Protein AF-A0A3B0Y1M4-F1 (afdb_monomer_lite)

pLDDT: mean 87.13, std 10.09, range [53.09, 96.5]

Sequence (55 aa):
KEEHGVTHMAAICAICKSQFTKVLPYYGFTMDQIVSVHQLVSDAIILEGQVDPED

Radius of gyration: 14.76 Å; chains: 1; bounding box: 37×29×31 Å

Foldseek 3Di:
DPPPPQQAAEDQDPVVLVVCLVVCVVVVDHSVRYYYPVVVCVVPDDDVPDDDPVD

Organism: NCBI:txid652676

Structure (mmCIF, N/CA/C/O backbone):
data_AF-A0A3B0Y1M4-F1
#
_entry.id   AF-A0A3B0Y1M4-F1
#
loop_
_atom_site.group_PDB
_atom_site.id
_atom_site.type_symbol
_atom_site.label_atom_id
_atom_site.label_alt_i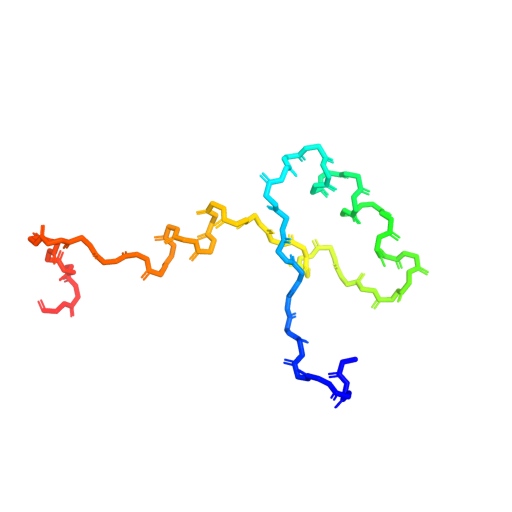d
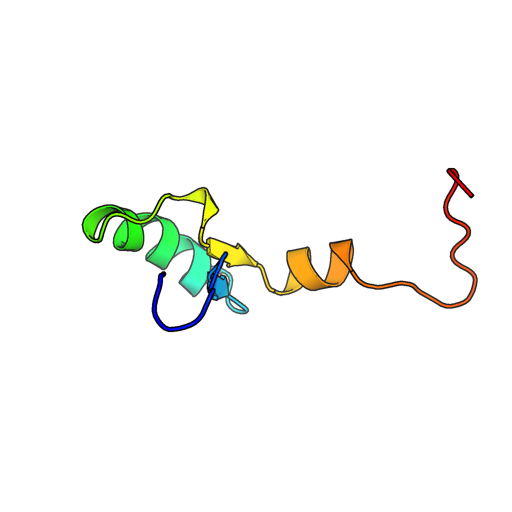_atom_site.label_comp_id
_atom_site.label_asym_id
_atom_site.label_entity_id
_atom_site.label_seq_id
_atom_site.pdbx_PDB_ins_code
_atom_site.Cartn_x
_atom_site.Cartn_y
_atom_site.Cartn_z
_atom_site.occupancy
_atom_site.B_iso_or_equiv
_atom_site.auth_seq_id
_atom_site.auth_comp_id
_atom_site.auth_asym_id
_atom_site.auth_atom_id
_atom_site.pdbx_PDB_model_num
ATOM 1 N N . LYS A 1 1 ? -16.600 -3.768 -0.533 1.00 53.09 1 LYS A N 1
ATOM 2 C CA . LYS A 1 1 ? -15.822 -4.760 -1.322 1.00 53.09 1 LYS A CA 1
ATOM 3 C C . LYS A 1 1 ? -16.584 -5.192 -2.576 1.00 53.09 1 LYS A C 1
ATOM 5 O O . LYS A 1 1 ? -15.971 -5.321 -3.626 1.00 53.09 1 LYS A O 1
ATOM 10 N N . GLU A 1 2 ? -17.903 -5.362 -2.475 1.00 59.00 2 GLU A N 1
ATOM 11 C CA . GLU A 1 2 ? -18.725 -5.972 -3.526 1.00 59.00 2 GLU A CA 1
ATOM 12 C C . GLU A 1 2 ? -18.983 -5.079 -4.751 1.00 59.00 2 GLU A C 1
ATOM 14 O O . GLU A 1 2 ? -19.0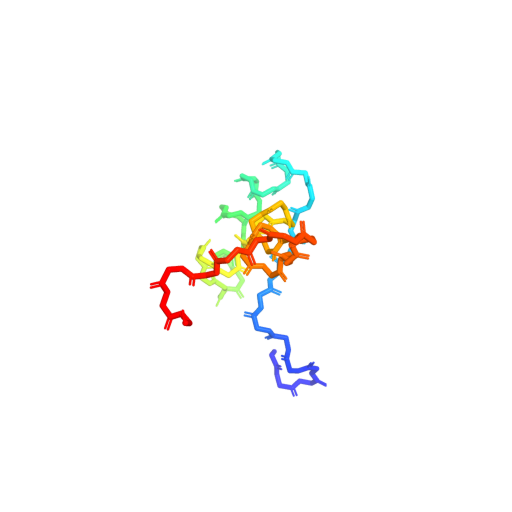81 -5.612 -5.846 1.00 59.00 2 GLU A O 1
ATOM 19 N N . GLU A 1 3 ? -18.985 -3.746 -4.628 1.00 63.62 3 GLU A N 1
ATOM 20 C CA . GLU A 1 3 ? -19.285 -2.880 -5.788 1.00 63.62 3 GLU A CA 1
ATOM 21 C C . GLU A 1 3 ? -18.131 -2.740 -6.801 1.00 63.62 3 GLU A C 1
ATOM 23 O O . GLU A 1 3 ? -18.372 -2.413 -7.961 1.00 63.62 3 GLU A O 1
ATOM 28 N N . HIS A 1 4 ? -16.879 -3.010 -6.400 1.00 77.38 4 HIS A N 1
ATOM 29 C CA . HIS A 1 4 ? -15.695 -2.727 -7.234 1.00 77.38 4 HIS A CA 1
ATOM 30 C C . HIS A 1 4 ? -14.583 -3.794 -7.198 1.00 77.38 4 HIS A C 1
ATOM 32 O O . HIS A 1 4 ? -13.527 -3.582 -7.786 1.00 77.38 4 HIS A O 1
ATOM 38 N N . GLY A 1 5 ? -14.757 -4.922 -6.496 1.00 84.06 5 GLY A N 1
ATOM 39 C CA . GLY A 1 5 ? -13.766 -6.015 -6.490 1.00 84.06 5 GLY A CA 1
ATOM 40 C C . GLY A 1 5 ? -12.418 -5.689 -5.823 1.00 84.06 5 GLY A C 1
ATOM 41 O O . GLY A 1 5 ? -11.438 -6.399 -6.030 1.00 84.06 5 GLY A O 1
ATOM 42 N N . VAL A 1 6 ? -12.344 -4.629 -5.011 1.00 86.56 6 VAL A N 1
ATOM 43 C CA . VAL A 1 6 ? -11.096 -4.187 -4.361 1.00 86.56 6 VAL A CA 1
ATOM 44 C C . VAL A 1 6 ? -10.628 -5.205 -3.312 1.00 86.56 6 VAL A C 1
ATOM 46 O O . VAL A 1 6 ? -11.388 -5.577 -2.414 1.00 86.56 6 VAL A O 1
ATOM 49 N N . THR A 1 7 ? -9.365 -5.638 -3.393 1.00 87.56 7 THR A N 1
ATOM 50 C CA . THR A 1 7 ? -8.770 -6.621 -2.467 1.00 87.56 7 THR A CA 1
ATOM 51 C C . THR A 1 7 ? -7.924 -5.979 -1.368 1.00 87.56 7 THR A C 1
ATOM 53 O O . THR A 1 7 ? -8.039 -6.397 -0.217 1.00 87.56 7 THR A O 1
ATOM 56 N N . HIS A 1 8 ? -7.143 -4.948 -1.710 1.00 90.25 8 HIS A N 1
ATOM 57 C CA . HIS A 1 8 ? -6.224 -4.233 -0.820 1.00 90.25 8 HIS A CA 1
ATOM 58 C C . HIS A 1 8 ? -6.237 -2.725 -1.121 1.00 90.25 8 HIS A C 1
ATOM 60 O O . HIS A 1 8 ? -6.496 -2.305 -2.248 1.00 90.25 8 HIS A O 1
ATOM 66 N N . MET A 1 9 ? -5.915 -1.909 -0.120 1.00 91.50 9 MET A N 1
ATOM 67 C CA . MET A 1 9 ? -5.636 -0.481 -0.256 1.00 91.50 9 MET A CA 1
ATOM 68 C C . MET A 1 9 ? -4.125 -0.271 -0.385 1.00 91.50 9 MET A C 1
ATOM 70 O O . MET A 1 9 ? -3.367 -0.632 0.512 1.00 91.50 9 MET A O 1
ATOM 74 N N . ALA A 1 10 ? -3.676 0.343 -1.476 1.00 94.50 10 ALA A N 1
ATOM 75 C CA . ALA A 1 10 ? -2.265 0.654 -1.676 1.00 94.50 10 ALA A CA 1
ATOM 76 C C . ALA A 1 10 ? -1.924 2.060 -1.155 1.00 94.50 10 ALA A C 1
ATOM 78 O O . ALA A 1 10 ? -2.585 3.040 -1.497 1.00 94.50 10 ALA A O 1
ATOM 79 N N . ALA A 1 11 ? -0.866 2.169 -0.354 1.00 96.12 11 ALA A N 1
ATOM 80 C CA . ALA A 1 11 ? -0.347 3.427 0.169 1.00 96.12 11 ALA A CA 1
ATOM 81 C C . ALA A 1 11 ? 1.075 3.688 -0.352 1.00 96.12 11 ALA A C 1
ATOM 83 O O . ALA A 1 11 ? 1.975 2.871 -0.167 1.00 96.12 11 ALA A O 1
ATOM 84 N N . ILE A 1 12 ? 1.297 4.848 -0.979 1.00 96.25 12 ILE A N 1
ATOM 85 C CA . ILE A 1 12 ? 2.627 5.273 -1.460 1.00 96.25 12 ILE A CA 1
ATOM 86 C C . ILE A 1 12 ? 3.450 5.996 -0.382 1.00 96.25 12 ILE A C 1
ATOM 88 O O . ILE A 1 12 ? 4.674 6.043 -0.445 1.00 96.25 12 ILE A O 1
ATOM 92 N N . CYS A 1 13 ? 2.782 6.540 0.636 1.00 96.50 13 CYS A N 1
ATOM 93 C CA . CYS A 1 13 ? 3.409 7.256 1.740 1.00 96.50 13 CYS A CA 1
ATOM 94 C C . CYS A 1 13 ? 3.505 6.365 2.984 1.00 96.50 13 CYS A C 1
ATOM 96 O O . CYS A 1 13 ? 2.496 5.850 3.474 1.00 96.50 13 CYS A O 1
ATOM 98 N N . ALA A 1 14 ? 4.714 6.241 3.539 1.00 93.31 14 ALA A N 1
ATOM 99 C CA . ALA A 1 14 ? 4.976 5.428 4.727 1.00 93.31 14 ALA A CA 1
ATOM 100 C C . ALA A 1 14 ? 4.200 5.910 5.966 1.00 93.31 14 ALA A C 1
ATOM 102 O O . ALA A 1 14 ? 3.670 5.096 6.721 1.00 93.31 14 ALA A O 1
ATOM 103 N N . ILE A 1 15 ? 4.076 7.230 6.153 1.00 95.12 15 ILE A N 1
ATOM 104 C CA . ILE A 1 15 ? 3.295 7.808 7.256 1.00 95.12 15 ILE A CA 1
ATOM 105 C C . ILE A 1 15 ? 1.813 7.480 7.071 1.00 95.12 15 ILE A C 1
ATOM 107 O O . ILE A 1 15 ? 1.168 7.029 8.015 1.00 95.12 15 ILE A O 1
ATOM 111 N N . CYS A 1 16 ? 1.279 7.644 5.855 1.00 94.44 16 CYS A N 1
ATOM 112 C CA . CYS A 1 16 ? -0.112 7.307 5.558 1.00 94.44 16 CYS A CA 1
ATOM 113 C C . CYS A 1 16 ? -0.395 5.838 5.869 1.00 94.44 16 CYS A C 1
ATOM 115 O O . CYS A 1 16 ? -1.376 5.563 6.552 1.00 94.44 16 CYS A O 1
ATOM 117 N N . LYS A 1 17 ? 0.489 4.915 5.461 1.00 93.44 17 LYS A N 1
ATOM 118 C CA . LYS A 1 17 ? 0.359 3.494 5.807 1.00 93.44 17 LYS A CA 1
ATOM 119 C C . LYS A 1 17 ? 0.229 3.318 7.322 1.00 93.44 17 LYS A C 1
ATOM 121 O O . LYS A 1 17 ? -0.785 2.813 7.781 1.00 93.44 17 LYS A O 1
ATOM 126 N N . SER A 1 18 ? 1.189 3.818 8.099 1.00 92.62 18 SER A N 1
ATOM 127 C CA . SER A 1 18 ? 1.197 3.674 9.563 1.00 92.62 18 SER A CA 1
ATOM 128 C C . SER A 1 18 ? -0.038 4.267 10.251 1.00 92.62 18 SER A C 1
ATOM 130 O O . SER A 1 18 ? -0.544 3.687 11.214 1.00 92.62 18 SER A O 1
ATOM 132 N N . GLN A 1 19 ? -0.540 5.404 9.761 1.00 92.94 19 GLN A N 1
ATOM 133 C CA . GLN A 1 19 ? -1.748 6.030 10.298 1.00 92.94 19 GLN A CA 1
ATOM 134 C C . GLN A 1 19 ? -2.997 5.213 9.952 1.00 92.94 19 GLN A C 1
ATOM 136 O O . GLN A 1 19 ? -3.797 4.903 10.835 1.00 92.94 19 GLN A O 1
ATOM 141 N N . PHE A 1 20 ? -3.152 4.804 8.693 1.00 92.12 20 PHE A N 1
ATOM 142 C CA . PHE A 1 20 ? -4.329 4.061 8.249 1.00 92.12 20 PHE A CA 1
ATOM 143 C C . PHE A 1 20 ? -4.362 2.620 8.756 1.00 92.12 20 PHE A C 1
ATOM 145 O O . PHE A 1 20 ? -5.446 2.136 9.059 1.00 92.12 20 PHE A O 1
ATOM 152 N N . THR A 1 21 ? -3.219 1.965 8.979 1.00 91.50 21 THR A N 1
ATOM 153 C CA . THR A 1 21 ? -3.164 0.649 9.636 1.00 91.50 21 THR A CA 1
ATOM 154 C C . THR A 1 21 ? -3.856 0.676 11.005 1.00 91.50 21 THR A C 1
ATOM 156 O O . THR A 1 21 ? -4.473 -0.306 11.391 1.00 91.50 21 THR A O 1
ATOM 159 N N . LYS A 1 22 ? -3.839 1.811 11.719 1.00 90.50 22 LYS A N 1
ATOM 160 C CA . LYS A 1 22 ? -4.557 1.967 12.996 1.00 90.50 22 LYS A CA 1
ATOM 161 C C . LYS A 1 22 ? -5.999 2.447 12.842 1.00 90.50 22 LYS A C 1
ATOM 163 O O . LYS A 1 22 ? -6.810 2.176 13.717 1.00 90.50 22 LYS A O 1
ATOM 168 N N . VAL A 1 23 ? -6.312 3.183 11.775 1.00 91.50 23 VAL A N 1
ATOM 169 C CA . VAL A 1 23 ? -7.635 3.799 11.571 1.00 91.50 23 VAL A CA 1
ATOM 170 C C . VAL A 1 23 ? -8.618 2.847 10.884 1.00 91.50 23 VAL A C 1
ATOM 172 O O . VAL A 1 23 ? -9.783 2.783 11.260 1.00 91.50 23 VAL A O 1
ATOM 175 N N . LEU A 1 24 ? -8.165 2.091 9.888 1.00 90.00 24 LEU A N 1
ATOM 176 C CA . LEU A 1 24 ? -9.004 1.193 9.094 1.00 90.00 24 LEU A CA 1
ATOM 177 C C . LEU A 1 24 ? -9.685 0.062 9.902 1.00 90.00 24 LEU A C 1
ATOM 179 O O . LEU A 1 24 ? -10.833 -0.250 9.579 1.00 90.00 24 LEU A O 1
ATOM 183 N N . PRO A 1 25 ? -9.093 -0.481 10.988 1.00 89.75 25 PRO A N 1
ATOM 184 C CA . PRO A 1 25 ? -9.774 -1.433 11.871 1.00 89.75 25 PRO A CA 1
ATOM 185 C C . PRO A 1 25 ? -11.084 -0.930 12.476 1.00 89.75 25 PRO A C 1
ATOM 187 O O . PRO A 1 25 ? -12.009 -1.720 12.658 1.00 89.75 25 PRO A O 1
ATOM 190 N N . TYR A 1 26 ? -11.222 0.379 12.718 1.00 91.94 26 TYR A N 1
ATOM 191 C CA . TYR A 1 26 ? -12.484 0.953 13.204 1.00 91.94 26 TYR A CA 1
ATOM 192 C C . TYR A 1 26 ? -13.625 0.858 12.178 1.00 91.94 26 TYR A C 1
ATOM 194 O O . TYR A 1 26 ? -14.788 0.985 12.548 1.00 91.94 26 TYR A O 1
ATOM 202 N N . TYR A 1 27 ? -13.306 0.611 10.904 1.00 89.19 27 TYR A N 1
ATOM 203 C CA . TYR A 1 27 ? -14.257 0.505 9.794 1.00 89.19 27 TYR A CA 1
ATOM 204 C C . TYR A 1 27 ? -14.408 -0.933 9.271 1.00 89.19 27 TYR A C 1
ATOM 206 O O . TYR A 1 27 ? -14.938 -1.139 8.181 1.00 89.19 27 TYR A O 1
ATOM 214 N N . GLY A 1 28 ? -13.946 -1.934 10.030 1.00 85.94 28 GLY A N 1
ATOM 215 C CA . GLY A 1 28 ? -14.098 -3.350 9.678 1.00 85.94 28 GLY A CA 1
ATOM 216 C C . GLY A 1 28 ? -13.082 -3.875 8.661 1.00 85.94 28 GLY A C 1
ATOM 217 O O . GLY A 1 28 ? -13.270 -4.967 8.126 1.00 85.94 28 GLY A O 1
ATOM 218 N N . PHE A 1 29 ? -12.010 -3.127 8.397 1.00 87.06 29 PHE A N 1
ATOM 219 C CA . PHE A 1 29 ? -10.888 -3.596 7.585 1.00 87.06 29 PHE A CA 1
ATOM 220 C C . PHE A 1 29 ? -9.809 -4.225 8.466 1.00 87.06 29 PHE A C 1
ATOM 222 O O . PHE A 1 29 ? -9.543 -3.767 9.576 1.00 87.06 29 PHE A O 1
ATOM 229 N N . THR A 1 30 ? -9.150 -5.262 7.968 1.00 86.19 30 THR A N 1
ATOM 230 C CA . THR A 1 30 ? -8.019 -5.877 8.661 1.00 86.19 30 THR A CA 1
ATOM 231 C C . THR A 1 30 ? -6.748 -5.049 8.466 1.00 86.19 30 THR A C 1
ATOM 233 O O . THR A 1 30 ? -6.631 -4.232 7.551 1.00 86.19 30 THR A O 1
ATOM 236 N N . MET A 1 31 ? -5.772 -5.215 9.357 1.00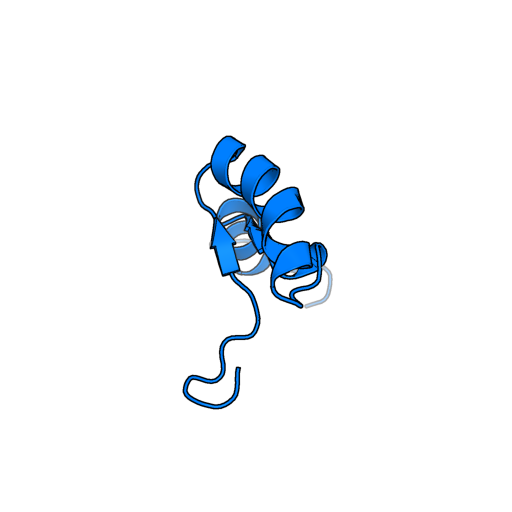 83.56 31 MET A N 1
ATOM 237 C CA . MET A 1 31 ? -4.552 -4.396 9.329 1.00 83.56 31 MET A CA 1
ATOM 238 C C . MET A 1 31 ? -3.606 -4.749 8.177 1.00 83.56 31 MET A C 1
ATOM 240 O O . MET A 1 31 ? -2.801 -3.911 7.775 1.00 83.56 31 MET A O 1
ATOM 244 N N . ASP A 1 32 ? -3.740 -5.949 7.616 1.00 83.12 32 ASP A N 1
ATOM 245 C CA . ASP A 1 32 ? -3.046 -6.426 6.417 1.00 83.12 32 ASP A CA 1
ATOM 246 C C . ASP A 1 32 ? -3.667 -5.914 5.105 1.00 83.12 32 ASP A C 1
ATOM 248 O O . ASP A 1 32 ? -3.012 -5.944 4.066 1.00 83.12 32 ASP A O 1
ATOM 252 N N . GLN A 1 33 ? -4.881 -5.352 5.138 1.00 87.75 33 GLN A N 1
ATOM 253 C CA . GLN A 1 33 ? -5.528 -4.818 3.935 1.00 87.75 33 GLN A CA 1
ATOM 254 C C . GLN A 1 33 ? -4.906 -3.519 3.414 1.00 87.75 33 GLN A C 1
ATOM 256 O O . GLN A 1 33 ? -5.266 -3.092 2.317 1.00 87.75 33 GLN A O 1
ATOM 261 N N . ILE A 1 34 ? -3.978 -2.893 4.149 1.00 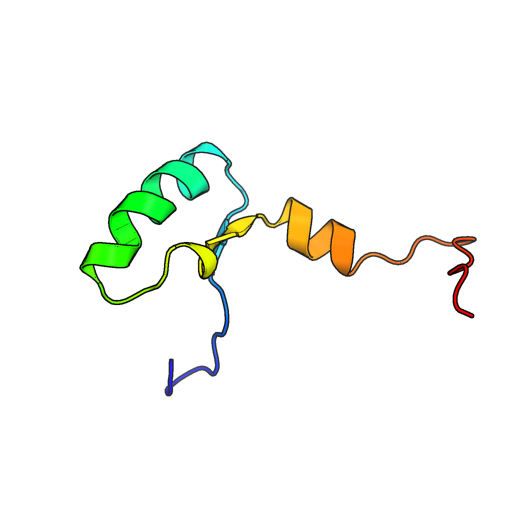92.50 34 ILE A N 1
ATOM 262 C CA . ILE A 1 34 ? -3.203 -1.746 3.665 1.00 92.50 34 ILE A CA 1
ATOM 263 C C . ILE A 1 34 ? -1.750 -2.129 3.361 1.00 92.50 34 ILE A C 1
ATOM 265 O O . ILE A 1 34 ? -0.941 -2.426 4.244 1.00 92.50 34 ILE A O 1
ATOM 269 N N . VAL A 1 35 ? -1.394 -2.057 2.083 1.00 93.62 35 VAL A N 1
ATOM 270 C CA . VAL A 1 35 ? -0.099 -2.488 1.542 1.00 93.62 35 VAL A CA 1
ATOM 271 C C . VAL A 1 35 ? 0.693 -1.298 1.006 1.00 93.62 35 VAL A C 1
ATOM 273 O O . VAL A 1 35 ? 0.128 -0.276 0.620 1.00 93.62 35 VAL A O 1
ATOM 276 N N . SER A 1 36 ? 2.024 -1.394 1.014 1.00 95.06 36 SER A N 1
ATOM 277 C CA . SER A 1 36 ? 2.871 -0.351 0.420 1.00 95.06 36 SER A CA 1
ATOM 278 C C . SER A 1 36 ? 2.896 -0.509 -1.097 1.00 95.06 36 SER A C 1
ATOM 280 O O . SER A 1 36 ? 3.098 -1.622 -1.576 1.00 95.06 36 SER A O 1
ATOM 282 N N . VAL A 1 37 ? 2.791 0.588 -1.852 1.00 95.88 37 VAL A N 1
ATOM 283 C CA . VAL A 1 37 ? 3.002 0.555 -3.314 1.00 95.88 37 VAL A CA 1
ATOM 284 C C . VAL A 1 37 ? 4.382 -0.009 -3.653 1.00 95.88 37 VAL A C 1
ATOM 286 O O . VAL A 1 37 ? 4.500 -0.785 -4.590 1.00 95.88 37 VAL A O 1
ATOM 289 N N . HIS A 1 38 ? 5.406 0.306 -2.853 1.00 95.31 38 HIS A N 1
ATOM 290 C CA . HIS A 1 38 ? 6.747 -0.246 -3.057 1.00 95.31 38 HIS A CA 1
ATOM 291 C C . HIS A 1 38 ? 6.752 -1.777 -2.980 1.00 95.31 38 HIS A C 1
ATOM 293 O O . HIS A 1 38 ? 7.405 -2.405 -3.795 1.00 95.31 38 HIS A O 1
ATOM 299 N N . GLN A 1 39 ? 5.994 -2.372 -2.050 1.00 92.88 39 GLN A N 1
ATOM 300 C CA . GLN A 1 39 ? 5.900 -3.829 -1.921 1.00 92.88 39 GLN A CA 1
ATOM 301 C C . GLN A 1 39 ? 5.184 -4.441 -3.131 1.00 92.88 39 GLN A C 1
ATOM 303 O O . GLN A 1 39 ? 5.707 -5.362 -3.738 1.00 92.88 39 GLN A O 1
ATOM 308 N N . LEU A 1 40 ? 4.045 -3.865 -3.533 1.00 94.19 40 LEU A N 1
ATOM 309 C CA . LEU A 1 40 ? 3.301 -4.335 -4.707 1.00 94.19 40 LEU A CA 1
ATOM 310 C C . LEU A 1 40 ? 4.135 -4.289 -5.989 1.00 94.19 40 LEU A C 1
ATOM 312 O O . LEU A 1 40 ? 4.032 -5.184 -6.818 1.00 94.19 40 LEU A O 1
ATOM 316 N N . VAL A 1 41 ? 4.945 -3.242 -6.158 1.00 94.56 41 VAL A N 1
ATOM 317 C CA . VAL A 1 41 ? 5.843 -3.135 -7.309 1.00 94.56 41 VAL A CA 1
ATOM 318 C C . VAL A 1 41 ? 6.982 -4.138 -7.188 1.00 94.56 41 VAL A C 1
ATOM 320 O O . VAL A 1 41 ? 7.246 -4.816 -8.166 1.00 94.56 41 VAL A O 1
ATOM 323 N N . SER A 1 42 ? 7.621 -4.284 -6.024 1.00 92.56 42 SER A N 1
ATOM 324 C CA . SER A 1 42 ? 8.693 -5.271 -5.831 1.00 92.56 42 SER A CA 1
ATOM 325 C C . SER A 1 42 ? 8.250 -6.706 -6.121 1.00 92.56 42 SER A C 1
ATOM 327 O O . SER A 1 42 ? 9.016 -7.447 -6.721 1.00 92.56 42 SER A O 1
ATOM 329 N N . ASP A 1 43 ? 7.028 -7.076 -5.730 1.00 91.25 43 ASP A N 1
ATOM 330 C CA . ASP A 1 43 ? 6.485 -8.422 -5.948 1.00 91.25 43 ASP A CA 1
ATOM 331 C C . ASP A 1 43 ? 6.082 -8.659 -7.419 1.00 91.25 43 ASP A C 1
ATOM 333 O O . ASP A 1 43 ? 6.042 -9.798 -7.873 1.00 91.25 43 ASP A O 1
ATOM 337 N N . ALA A 1 44 ? 5.751 -7.596 -8.164 1.00 92.56 44 ALA A N 1
ATOM 338 C CA . ALA A 1 44 ? 5.221 -7.689 -9.529 1.00 92.56 44 ALA A CA 1
ATOM 339 C C . ALA A 1 44 ? 6.227 -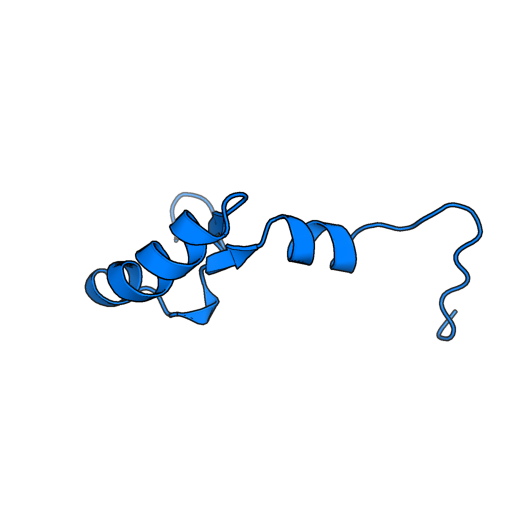7.313 -10.629 1.00 92.56 44 ALA A C 1
ATOM 341 O O . ALA A 1 44 ? 5.978 -7.578 -11.807 1.00 92.56 44 ALA A O 1
ATOM 342 N N . ILE A 1 45 ? 7.315 -6.625 -10.285 1.00 92.69 45 ILE A N 1
ATOM 343 C CA . ILE A 1 45 ? 8.282 -6.131 -11.260 1.00 92.69 45 ILE A CA 1
ATOM 344 C C . ILE A 1 45 ? 9.178 -7.273 -11.743 1.00 92.69 45 ILE A C 1
ATOM 346 O O . ILE A 1 45 ? 9.780 -7.988 -10.950 1.00 92.69 45 ILE A O 1
ATOM 350 N N . ILE A 1 46 ? 9.291 -7.403 -13.064 1.00 90.44 46 ILE A N 1
ATOM 351 C CA . ILE A 1 46 ? 10.214 -8.324 -13.730 1.00 90.44 46 ILE A CA 1
ATOM 352 C C . ILE A 1 46 ? 11.220 -7.465 -14.488 1.00 90.44 46 ILE A C 1
ATOM 354 O O . ILE A 1 46 ? 10.840 -6.684 -15.365 1.00 90.44 46 ILE A O 1
ATOM 358 N N . LEU A 1 47 ? 12.496 -7.566 -14.121 1.00 90.75 47 LEU A N 1
ATOM 359 C CA . LEU A 1 47 ? 13.571 -6.826 -14.777 1.00 90.75 47 LEU A CA 1
ATOM 360 C C . LEU A 1 47 ? 14.163 -7.641 -15.930 1.00 90.75 47 LEU A C 1
ATOM 362 O O . LEU A 1 47 ? 14.241 -8.866 -15.875 1.00 90.75 47 LEU A O 1
ATOM 366 N N . GLU A 1 48 ? 14.613 -6.959 -16.980 1.00 89.94 48 GLU A N 1
ATOM 367 C CA . GLU A 1 48 ? 15.292 -7.620 -18.094 1.00 89.94 48 GLU A CA 1
ATOM 368 C C . GLU A 1 48 ? 16.564 -8.328 -17.597 1.00 89.94 48 GLU A C 1
ATOM 370 O O . GLU A 1 48 ? 17.407 -7.725 -16.931 1.00 89.94 48 GLU A O 1
ATOM 375 N N . GLY A 1 49 ? 16.685 -9.624 -17.896 1.00 86.00 49 GLY A N 1
ATOM 376 C CA . GLY A 1 49 ? 17.792 -10.465 -17.429 1.00 86.00 49 GLY A CA 1
ATOM 377 C C . GLY A 1 49 ? 17.612 -11.065 -16.029 1.00 86.00 49 GLY A C 1
ATOM 378 O O . GLY A 1 49 ? 18.510 -11.764 -15.562 1.00 86.00 49 GLY A O 1
ATOM 379 N N . GLN A 1 50 ? 16.474 -10.838 -15.365 1.00 84.19 50 GLN A N 1
ATOM 380 C CA . GLN A 1 50 ? 16.105 -11.575 -14.160 1.00 84.19 50 GLN A CA 1
ATOM 381 C C . GLN A 1 50 ? 15.737 -13.014 -14.549 1.00 84.19 50 GLN A C 1
ATOM 383 O O . GLN A 1 50 ? 14.759 -13.240 -15.254 1.00 84.19 50 GLN A O 1
ATOM 388 N N . VAL A 1 51 ? 16.556 -13.973 -14.117 1.00 78.06 51 VAL A N 1
ATOM 389 C CA . VAL A 1 51 ? 16.244 -15.407 -14.172 1.00 78.06 51 VAL A CA 1
ATOM 390 C C . VAL A 1 51 ? 15.581 -15.759 -12.853 1.00 78.06 51 VAL A C 1
ATOM 392 O O . VAL A 1 51 ? 16.205 -15.598 -11.799 1.00 78.06 51 VAL A O 1
ATOM 395 N N . ASP A 1 52 ? 14.320 -16.171 -12.906 1.00 75.19 52 ASP A N 1
ATOM 396 C CA . ASP A 1 52 ? 13.666 -16.730 -11.735 1.00 75.19 52 ASP A CA 1
ATOM 397 C C . ASP A 1 52 ? 14.330 -18.087 -11.440 1.00 75.19 52 ASP A C 1
ATOM 399 O O . ASP A 1 52 ? 14.427 -18.915 -12.344 1.00 75.19 52 ASP A O 1
ATOM 403 N N . PRO A 1 53 ? 14.882 -18.330 -10.238 1.00 67.06 53 PRO A N 1
ATOM 404 C CA . PRO A 1 53 ? 15.514 -19.609 -9.912 1.00 67.06 53 PRO A CA 1
ATOM 405 C C . PRO A 1 53 ? 14.542 -20.803 -9.951 1.00 67.06 53 PRO A C 1
ATOM 407 O O . PRO A 1 53 ? 14.997 -21.941 -9.816 1.00 67.06 53 PRO A O 1
ATOM 410 N N . GLU A 1 54 ? 13.238 -20.551 -10.101 1.00 68.00 54 GLU A N 1
ATOM 411 C CA . GLU A 1 54 ? 12.187 -21.559 -10.240 1.00 68.00 54 GLU A CA 1
ATOM 412 C C . GLU A 1 54 ? 11.736 -21.805 -11.704 1.00 68.00 54 GLU A C 1
ATOM 414 O O . GLU A 1 54 ? 10.928 -22.713 -11.916 1.00 68.00 54 GLU A O 1
ATOM 419 N N . ASP A 1 55 ? 12.290 -21.077 -12.693 1.00 60.88 55 ASP A N 1
ATOM 420 C CA . ASP A 1 55 ? 12.094 -21.278 -14.151 1.00 60.88 55 ASP A CA 1
ATOM 421 C C . ASP A 1 55 ? 13.241 -22.061 -14.835 1.00 60.88 55 ASP A C 1
ATOM 423 O O . ASP A 1 55 ? 14.436 -21.849 -14.507 1.00 60.88 55 ASP A O 1
#

Secondary structure (DSSP, 8-state):
-TTT----EEESSHHHHHHHHHHGGGGT--GGGEEEHHHHHHHH---TT---TT-